Protein AF-A0A1I0CH32-F1 (afdb_monomer)

Nearest PDB structures (foldseek):
  4jps-assembly1_B  TM=6.305E-01  e=4.526E+00  Homo sapiens
  9gcf-assembly1_B  TM=6.981E-01  e=7.316E+00  Bos taurus
  5vlr-assembly2_B  TM=3.885E-01  e=5.754E+00  Homo sapiens
  5uk8-assembly1_B  TM=4.041E-01  e=8.759E+00  Homo sapiens
  4waf-assembly1_B  TM=3.669E-01  e=8.249E+00  Homo sapiens

Sequence (126 aa):
MSSTINLINKDMKKLNDLQKKKKLVIDKAKNLIDRLDNHEKMEIHIDKLKELIKKPGVEQKEELIEQKNILENKVKNVNKKEILTNLNEAKEEKVEINKKVKDYIHKLKVSKKKLGKENLKIMRNF

Structure (mmCIF, N/CA/C/O backbone):
data_AF-A0A1I0CH32-F1
#
_entry.id   AF-A0A1I0CH32-F1
#
loop_
_atom_site.group_PDB
_atom_site.id
_atom_site.type_symbol
_atom_site.label_atom_id
_atom_site.label_alt_id
_atom_site.label_comp_id
_atom_site.label_asym_id
_atom_site.label_entity_id
_atom_site.label_seq_id
_atom_site.pdbx_PDB_ins_code
_atom_site.Cartn_x
_atom_site.Cartn_y
_atom_site.Cartn_z
_atom_site.occupancy
_atom_site.B_iso_or_equiv
_atom_site.auth_seq_id
_atom_site.auth_comp_id
_atom_site.auth_asym_id
_atom_site.auth_atom_id
_atom_site.pdbx_PDB_model_num
ATOM 1 N N . MET A 1 1 ? 25.934 -9.729 -35.692 1.00 52.38 1 MET A N 1
ATOM 2 C CA . MET A 1 1 ? 24.806 -8.981 -35.083 1.00 52.38 1 MET A CA 1
ATOM 3 C C . MET A 1 1 ? 25.359 -7.773 -34.336 1.00 52.38 1 MET A C 1
ATOM 5 O O . MET A 1 1 ? 26.290 -7.942 -33.562 1.00 52.38 1 MET A O 1
ATOM 9 N N . SER A 1 2 ? 24.851 -6.569 -34.623 1.00 64.25 2 SER A N 1
ATOM 10 C CA . SER A 1 2 ? 25.395 -5.287 -34.136 1.00 64.25 2 SER A CA 1
ATOM 11 C C . SER A 1 2 ? 25.378 -5.185 -32.601 1.00 64.25 2 SER A C 1
ATOM 13 O O . SER A 1 2 ? 24.352 -5.469 -31.976 1.00 64.25 2 SER A O 1
ATOM 15 N N . SER A 1 3 ? 26.490 -4.753 -31.988 1.00 78.50 3 SER A N 1
ATOM 16 C CA . SER A 1 3 ? 26.615 -4.565 -30.528 1.00 78.50 3 SER A CA 1
ATOM 17 C C . SER A 1 3 ? 25.529 -3.636 -29.958 1.00 78.50 3 SER A C 1
ATOM 19 O O . SER A 1 3 ? 25.082 -3.821 -28.823 1.00 78.50 3 SER A O 1
ATOM 21 N N . THR A 1 4 ? 25.019 -2.716 -30.783 1.00 79.31 4 THR A N 1
ATOM 22 C CA . THR A 1 4 ? 23.898 -1.817 -30.493 1.00 79.31 4 THR A CA 1
ATOM 23 C C . THR A 1 4 ? 22.594 -2.572 -30.207 1.00 79.31 4 THR A C 1
ATOM 25 O O . THR A 1 4 ? 21.870 -2.210 -29.281 1.00 79.31 4 THR A O 1
ATOM 28 N N . ILE A 1 5 ? 22.294 -3.651 -30.942 1.00 83.62 5 ILE A N 1
ATOM 29 C CA . ILE A 1 5 ? 21.075 -4.459 -30.743 1.00 83.62 5 ILE A CA 1
ATOM 30 C C . ILE A 1 5 ? 21.153 -5.227 -29.418 1.00 83.62 5 ILE A C 1
ATOM 32 O O . ILE A 1 5 ? 20.203 -5.213 -28.634 1.00 83.62 5 ILE A O 1
ATOM 36 N N . ASN A 1 6 ? 22.309 -5.826 -29.118 1.00 85.62 6 ASN A N 1
ATOM 37 C CA . ASN A 1 6 ? 22.532 -6.526 -27.849 1.00 85.62 6 ASN A CA 1
ATOM 38 C C . ASN A 1 6 ? 22.411 -5.576 -26.647 1.00 85.62 6 ASN A C 1
ATOM 40 O O . ASN A 1 6 ? 21.816 -5.932 -25.626 1.00 85.62 6 ASN A O 1
ATOM 44 N N . LEU A 1 7 ? 22.917 -4.345 -26.778 1.00 84.75 7 LEU A N 1
ATOM 45 C CA . LEU A 1 7 ? 22.771 -3.310 -25.757 1.00 84.75 7 LEU A CA 1
ATOM 46 C C . LEU A 1 7 ? 21.303 -2.902 -25.553 1.00 84.75 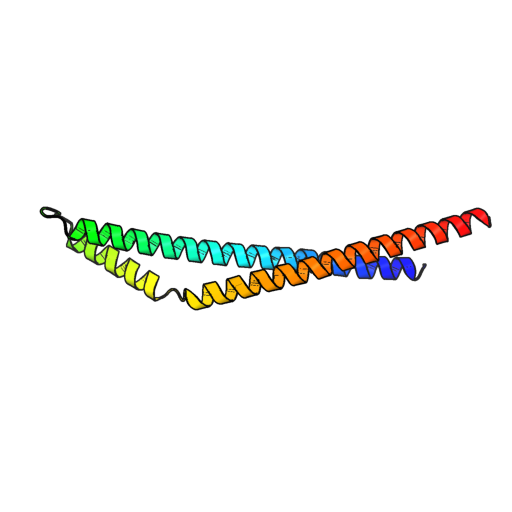7 LEU A C 1
ATOM 48 O O . LEU A 1 7 ? 20.854 -2.815 -24.410 1.00 84.75 7 LEU A O 1
ATOM 52 N N . ILE A 1 8 ? 20.545 -2.708 -26.638 1.00 87.44 8 ILE A N 1
ATOM 53 C CA . ILE A 1 8 ? 19.109 -2.390 -26.579 1.00 87.44 8 ILE A CA 1
ATOM 54 C C . ILE A 1 8 ? 18.332 -3.510 -25.879 1.00 87.44 8 ILE A C 1
ATOM 56 O O . ILE A 1 8 ? 17.536 -3.224 -24.987 1.00 87.44 8 ILE A O 1
ATOM 60 N N . ASN A 1 9 ? 18.593 -4.776 -26.215 1.00 89.19 9 ASN A N 1
ATOM 61 C CA . ASN A 1 9 ? 17.929 -5.922 -25.586 1.00 89.19 9 ASN A CA 1
ATOM 62 C C . ASN A 1 9 ? 18.221 -5.994 -24.078 1.00 89.19 9 ASN A C 1
ATOM 64 O O . ASN A 1 9 ? 17.314 -6.218 -23.272 1.00 89.19 9 ASN A O 1
ATOM 68 N N . LYS A 1 10 ? 19.472 -5.736 -23.675 1.00 90.38 10 LYS A N 1
ATOM 69 C CA . LYS A 1 10 ? 19.866 -5.673 -22.260 1.00 90.38 10 LYS A CA 1
ATOM 70 C C . LYS A 1 10 ? 19.159 -4.536 -21.518 1.00 90.38 10 LYS A C 1
ATOM 72 O O . LYS A 1 10 ? 18.667 -4.746 -20.410 1.00 90.38 10 LYS A O 1
ATOM 77 N N . ASP A 1 11 ? 19.093 -3.348 -22.115 1.00 88.56 11 ASP A N 1
ATOM 78 C CA . ASP A 1 11 ? 18.427 -2.186 -21.519 1.00 88.56 11 ASP A CA 1
ATOM 79 C C . ASP A 1 11 ? 16.894 -2.367 -21.457 1.00 88.56 11 ASP A C 1
ATOM 81 O O . ASP A 1 11 ? 16.277 -1.970 -20.468 1.00 88.56 11 ASP A O 1
ATOM 85 N N . MET A 1 12 ? 16.283 -3.036 -22.443 1.00 91.38 12 MET A N 1
ATOM 86 C CA . MET A 1 12 ? 14.862 -3.419 -22.427 1.00 91.38 12 MET A CA 1
ATOM 87 C C . MET A 1 12 ? 14.542 -4.395 -21.292 1.00 91.38 12 MET A C 1
ATOM 89 O O . MET A 1 12 ? 13.559 -4.200 -20.578 1.00 91.38 12 MET A O 1
ATOM 93 N N . LYS A 1 13 ? 15.388 -5.412 -21.072 1.00 93.69 13 LYS A N 1
ATOM 94 C CA . LYS A 1 13 ? 15.221 -6.340 -19.942 1.00 93.69 13 LYS A CA 1
ATOM 95 C C . LYS A 1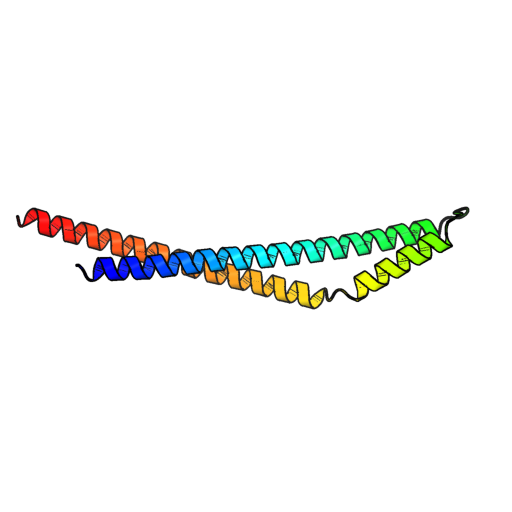 13 ? 15.230 -5.590 -18.607 1.00 93.69 13 LYS A C 1
ATOM 97 O O . LYS A 1 13 ? 14.316 -5.755 -17.806 1.00 93.69 13 LYS A O 1
ATOM 102 N N . LYS A 1 14 ? 16.205 -4.698 -18.409 1.00 92.81 14 LYS A N 1
ATOM 103 C CA . LYS A 1 14 ? 16.293 -3.876 -17.192 1.00 92.81 14 LYS A CA 1
ATOM 104 C C . LYS A 1 14 ? 15.085 -2.959 -17.006 1.00 92.81 14 LYS A C 1
ATOM 106 O O . LYS A 1 14 ? 14.622 -2.792 -15.881 1.00 92.81 14 LYS A O 1
ATOM 111 N N . LEU A 1 15 ? 14.565 -2.372 -18.085 1.00 94.25 15 LEU A N 1
ATOM 112 C CA . LEU A 1 15 ? 13.349 -1.562 -18.024 1.00 94.25 15 LEU A CA 1
ATOM 113 C C . LEU A 1 15 ? 12.144 -2.397 -17.566 1.00 94.25 15 LEU A C 1
ATOM 115 O O . LEU A 1 15 ? 11.404 -1.953 -16.689 1.00 94.25 15 LEU A O 1
ATOM 119 N N . ASN A 1 16 ? 11.980 -3.608 -18.103 1.00 94.62 16 ASN A N 1
ATOM 120 C CA . ASN A 1 16 ? 10.912 -4.519 -17.688 1.00 94.62 16 ASN A CA 1
ATOM 121 C C . ASN A 1 16 ? 11.032 -4.893 -16.202 1.00 94.62 16 ASN A C 1
ATOM 123 O O . ASN A 1 16 ? 10.034 -4.875 -15.481 1.00 94.62 16 ASN A O 1
ATOM 127 N N . ASP A 1 17 ? 12.243 -5.178 -15.722 1.00 95.81 17 ASP A N 1
ATOM 128 C CA . ASP A 1 17 ? 12.486 -5.495 -14.310 1.00 95.81 17 ASP A CA 1
ATOM 129 C C . ASP A 1 17 ? 12.157 -4.298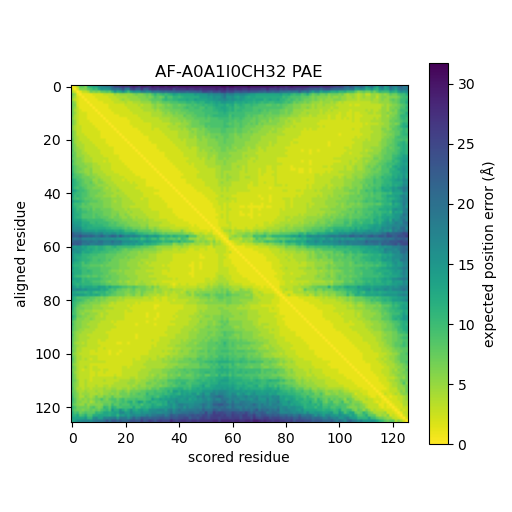 -13.396 1.00 95.81 17 ASP A C 1
ATOM 131 O O . ASP A 1 17 ? 11.483 -4.456 -12.376 1.00 95.81 17 ASP A O 1
ATOM 135 N N . LEU A 1 18 ? 12.533 -3.076 -13.794 1.00 95.81 18 LEU A N 1
ATOM 136 C CA . LEU A 1 18 ? 12.166 -1.847 -13.079 1.00 95.81 18 LEU A CA 1
ATOM 137 C C . LEU A 1 18 ? 10.650 -1.610 -13.057 1.00 95.81 18 LEU A C 1
ATOM 139 O O . LEU A 1 18 ? 10.112 -1.180 -12.037 1.00 95.81 18 LEU A O 1
ATOM 143 N N . GLN A 1 19 ? 9.944 -1.897 -14.153 1.00 94.88 19 GLN A N 1
ATOM 144 C CA . GLN A 1 19 ? 8.484 -1.783 -14.216 1.00 94.88 19 GLN A CA 1
ATOM 145 C C . GLN A 1 19 ? 7.788 -2.804 -13.307 1.00 94.88 19 GLN A C 1
ATOM 147 O O . GLN A 1 19 ? 6.840 -2.444 -12.607 1.00 94.88 19 GLN A O 1
ATOM 152 N N . LYS A 1 20 ? 8.282 -4.048 -13.251 1.00 96.44 20 LYS A N 1
ATOM 153 C CA . LYS A 1 20 ? 7.800 -5.059 -12.295 1.00 96.44 20 LYS A CA 1
ATOM 154 C C . LYS A 1 20 ? 8.029 -4.608 -10.855 1.00 96.44 20 LYS A C 1
ATOM 156 O O . LYS A 1 20 ? 7.102 -4.648 -10.050 1.00 96.44 20 LYS A O 1
ATOM 161 N N . LYS A 1 21 ? 9.229 -4.101 -10.552 1.00 95.81 21 LYS A N 1
ATOM 162 C CA . LYS A 1 21 ? 9.557 -3.563 -9.227 1.00 95.81 21 LYS A CA 1
ATOM 163 C C . LYS A 1 21 ? 8.637 -2.399 -8.851 1.00 95.81 21 LYS A C 1
ATOM 165 O O . LYS A 1 21 ? 8.087 -2.380 -7.757 1.00 95.81 21 LYS A O 1
ATOM 170 N N . LYS A 1 22 ? 8.393 -1.469 -9.781 1.00 94.56 22 LYS A N 1
ATOM 171 C CA . LYS A 1 22 ? 7.453 -0.355 -9.588 1.00 94.56 22 LYS A CA 1
ATOM 172 C C . LYS A 1 22 ? 6.061 -0.848 -9.198 1.00 94.56 22 LYS A C 1
ATOM 174 O O . LYS A 1 22 ? 5.458 -0.286 -8.288 1.00 94.56 22 LYS A O 1
ATOM 179 N N . LYS A 1 23 ? 5.549 -1.867 -9.895 1.00 96.19 23 LYS A N 1
ATOM 180 C CA . LYS A 1 23 ? 4.240 -2.458 -9.596 1.00 96.19 23 LYS A CA 1
ATOM 181 C C . LYS A 1 23 ? 4.209 -3.029 -8.177 1.00 96.19 23 LYS A C 1
ATOM 183 O O . LYS A 1 23 ? 3.321 -2.666 -7.418 1.00 96.19 23 LYS A O 1
ATOM 188 N N . LEU A 1 24 ? 5.222 -3.810 -7.802 1.00 96.62 24 LEU A N 1
ATOM 189 C CA . LEU A 1 24 ? 5.336 -4.395 -6.463 1.00 96.62 24 LEU A CA 1
ATOM 190 C C . LEU A 1 24 ? 5.302 -3.330 -5.354 1.00 96.62 24 LEU A C 1
ATOM 192 O O . LEU A 1 24 ? 4.584 -3.483 -4.372 1.00 96.62 24 LEU A O 1
ATOM 196 N N . VAL A 1 25 ? 6.041 -2.231 -5.527 1.00 96.31 25 VAL A N 1
ATOM 197 C CA . VAL A 1 25 ? 6.074 -1.124 -4.554 1.00 96.31 25 VAL A CA 1
ATOM 198 C C . VAL A 1 25 ? 4.710 -0.441 -4.434 1.00 96.31 25 VAL A C 1
ATOM 200 O O . VAL A 1 25 ? 4.276 -0.113 -3.332 1.00 96.31 25 VAL A O 1
ATOM 203 N N . ILE A 1 26 ? 4.005 -0.251 -5.554 1.00 95.12 26 ILE A N 1
ATOM 204 C CA . ILE A 1 26 ? 2.647 0.310 -5.551 1.00 95.12 26 ILE A CA 1
ATOM 205 C C . ILE A 1 26 ? 1.674 -0.626 -4.829 1.00 95.12 26 ILE A C 1
ATOM 207 O O . ILE A 1 26 ? 0.877 -0.153 -4.023 1.00 95.12 26 ILE A O 1
ATOM 211 N N . ASP A 1 27 ? 1.746 -1.927 -5.096 1.00 96.50 27 ASP A N 1
ATOM 212 C CA . ASP A 1 27 ? 0.870 -2.917 -4.467 1.00 96.50 27 ASP A CA 1
ATOM 213 C C . ASP A 1 27 ? 1.143 -3.010 -2.953 1.00 96.50 27 ASP A C 1
ATOM 215 O O . ASP A 1 27 ? 0.202 -3.012 -2.158 1.00 96.50 27 ASP A O 1
ATOM 219 N N . LYS A 1 28 ? 2.418 -2.953 -2.534 1.00 95.44 28 LYS A N 1
ATOM 220 C CA . LYS A 1 28 ? 2.807 -2.847 -1.116 1.00 95.44 28 LYS A CA 1
ATOM 221 C C . LYS A 1 28 ? 2.223 -1.590 -0.465 1.00 95.44 28 LYS A C 1
ATOM 223 O O . LYS A 1 28 ? 1.645 -1.676 0.613 1.00 95.44 28 LYS A O 1
ATOM 228 N N . ALA A 1 29 ? 2.339 -0.431 -1.117 1.00 95.31 29 ALA A N 1
ATOM 229 C CA . ALA A 1 29 ? 1.807 0.825 -0.590 1.00 95.31 29 ALA A CA 1
ATOM 230 C C . ALA A 1 29 ? 0.278 0.795 -0.437 1.00 95.31 29 ALA A C 1
ATOM 232 O O . ALA A 1 29 ? -0.232 1.262 0.577 1.00 95.31 29 ALA A O 1
ATOM 233 N N . LYS A 1 30 ? -0.448 0.216 -1.403 1.00 95.88 30 LYS A N 1
ATOM 234 C CA . LYS A 1 30 ? -1.907 0.036 -1.314 1.00 95.88 30 LYS A CA 1
ATOM 235 C C . LYS A 1 30 ? -2.297 -0.814 -0.109 1.00 95.88 30 LYS A C 1
ATOM 237 O O . LYS A 1 30 ? -3.112 -0.377 0.687 1.00 95.88 30 LYS A O 1
ATOM 242 N N . ASN A 1 31 ? -1.640 -1.959 0.079 1.00 96.00 31 ASN A N 1
ATOM 243 C CA . ASN A 1 31 ? -1.910 -2.826 1.226 1.00 96.00 31 ASN A CA 1
ATOM 244 C C . ASN A 1 31 ? -1.691 -2.104 2.570 1.00 96.00 31 ASN A C 1
ATOM 246 O O . ASN A 1 31 ? -2.477 -2.266 3.499 1.00 96.00 31 ASN A O 1
ATOM 250 N N . LEU A 1 32 ? -0.639 -1.284 2.675 1.00 95.62 32 LEU A N 1
ATOM 251 C CA . LEU A 1 32 ? -0.377 -0.490 3.879 1.00 95.62 32 LEU A CA 1
ATOM 252 C C . LEU A 1 32 ? -1.468 0.561 4.127 1.00 95.62 32 LEU A C 1
ATOM 254 O O . LEU A 1 32 ? -1.864 0.744 5.274 1.00 95.62 32 LEU A O 1
ATOM 258 N N . ILE A 1 33 ? -1.969 1.213 3.073 1.00 95.06 33 ILE A N 1
ATOM 259 C CA . ILE A 1 33 ? -3.095 2.156 3.162 1.00 95.06 33 ILE A CA 1
ATOM 260 C C . ILE A 1 33 ? -4.358 1.426 3.626 1.00 95.06 33 ILE A C 1
ATOM 262 O O . ILE A 1 33 ? -4.948 1.834 4.618 1.00 95.06 33 ILE A O 1
ATOM 266 N N . ASP A 1 34 ? -4.705 0.292 3.013 1.00 95.50 34 ASP A N 1
ATOM 267 C CA . ASP A 1 34 ? -5.887 -0.489 3.401 1.00 95.50 34 ASP A CA 1
ATOM 268 C C . ASP A 1 34 ? -5.835 -0.907 4.883 1.00 95.50 34 ASP A C 1
ATOM 270 O O . ASP A 1 34 ? -6.844 -0.912 5.591 1.00 95.50 34 ASP A O 1
ATOM 274 N N . ARG A 1 35 ? -4.639 -1.244 5.385 1.00 94.06 35 ARG A N 1
ATOM 275 C CA . ARG A 1 35 ? -4.424 -1.559 6.805 1.00 94.06 35 ARG A CA 1
ATOM 276 C C . ARG A 1 35 ? -4.625 -0.345 7.715 1.00 94.06 35 ARG A C 1
ATOM 278 O O . ARG A 1 35 ? -5.178 -0.524 8.799 1.00 94.06 35 ARG A O 1
ATOM 285 N N . LEU A 1 36 ? -4.190 0.849 7.305 1.00 93.69 36 LEU A N 1
ATOM 286 C CA . LEU A 1 36 ? -4.429 2.092 8.053 1.00 93.69 36 LEU A CA 1
ATOM 287 C C . LEU A 1 36 ? -5.914 2.452 8.068 1.00 93.69 36 LEU A C 1
ATOM 289 O O . LEU A 1 36 ? -6.453 2.723 9.136 1.00 93.69 36 LEU A O 1
ATOM 293 N N . ASP A 1 37 ? -6.586 2.368 6.923 1.00 93.94 37 ASP A N 1
ATOM 294 C CA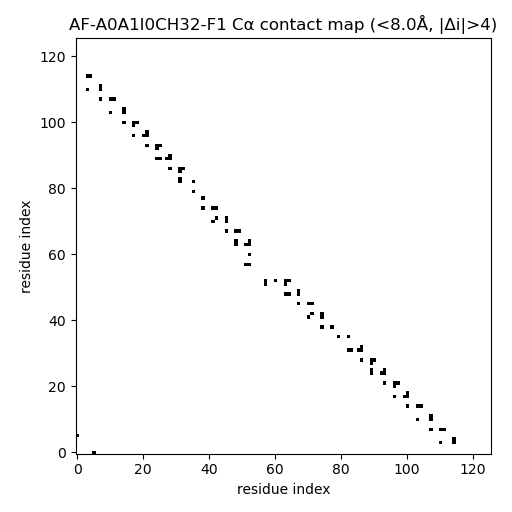 . ASP A 1 37 ? -8.015 2.667 6.809 1.00 93.94 37 ASP A CA 1
ATOM 295 C C . ASP A 1 37 ? -8.850 1.722 7.684 1.00 93.94 37 ASP A C 1
ATOM 297 O O . ASP A 1 37 ? -9.805 2.132 8.344 1.00 93.94 37 ASP A O 1
ATOM 301 N N . ASN A 1 38 ? -8.489 0.436 7.719 1.00 93.25 38 ASN A N 1
ATOM 302 C CA . ASN A 1 38 ? -9.144 -0.533 8.595 1.00 93.25 38 ASN A CA 1
ATOM 303 C C . ASN A 1 38 ? -8.899 -0.229 10.076 1.00 93.25 38 ASN A C 1
ATOM 305 O O . ASN A 1 38 ? -9.815 -0.386 10.881 1.00 93.25 38 ASN A O 1
ATOM 309 N N . HIS A 1 39 ? -7.691 0.213 10.434 1.00 94.19 39 HIS A N 1
ATOM 310 C CA . HIS A 1 39 ? -7.368 0.631 11.799 1.00 94.19 39 HIS A CA 1
ATOM 311 C C . HIS A 1 39 ? -8.221 1.830 12.233 1.00 94.19 39 HIS A C 1
ATOM 313 O O . HIS A 1 39 ? -8.878 1.760 13.268 1.00 94.19 39 HIS A O 1
ATOM 319 N N . GLU A 1 40 ? -8.319 2.862 11.396 1.00 93.56 40 GLU A N 1
ATOM 320 C CA . GLU A 1 40 ? -9.130 4.057 11.664 1.00 93.56 40 GLU A CA 1
ATOM 321 C C . GLU A 1 40 ? -10.629 3.731 11.769 1.00 93.56 40 GLU A C 1
ATOM 323 O O . GLU A 1 40 ? -11.318 4.193 12.680 1.00 93.56 40 GLU A O 1
ATOM 328 N N . LYS A 1 41 ? -11.146 2.850 10.903 1.00 94.75 41 LYS A N 1
ATOM 329 C CA . LYS A 1 41 ? -12.536 2.369 11.001 1.00 94.75 41 LYS A CA 1
ATOM 330 C C . LYS A 1 41 ? -12.814 1.659 12.324 1.00 94.75 41 LYS A C 1
ATOM 332 O O . LYS A 1 41 ? -13.908 1.817 12.867 1.00 94.75 41 LYS A O 1
ATOM 337 N N . MET A 1 42 ? -11.860 0.880 12.839 1.00 94.56 42 MET A N 1
ATOM 338 C CA . MET A 1 42 ? -12.001 0.228 14.144 1.00 94.56 42 MET A CA 1
ATOM 339 C C . MET A 1 42 ? -12.002 1.251 15.284 1.00 94.56 42 MET A C 1
ATOM 341 O O . MET A 1 42 ? -12.837 1.129 16.175 1.00 94.56 42 MET A O 1
ATOM 345 N N . GLU A 1 43 ? -11.140 2.274 15.238 1.00 94.50 43 GLU A N 1
ATOM 346 C CA . GLU A 1 43 ? -11.131 3.373 16.221 1.00 94.50 43 GLU A CA 1
ATOM 347 C C . GLU A 1 43 ? -12.489 4.097 16.257 1.00 94.50 43 GLU A C 1
ATOM 349 O O . GLU A 1 43 ? -13.112 4.201 17.314 1.00 94.50 43 GLU A O 1
ATOM 354 N N . ILE A 1 44 ? -13.023 4.471 15.089 1.00 96.56 44 ILE A N 1
ATOM 355 C CA . ILE A 1 44 ? -14.350 5.099 14.974 1.00 96.56 44 ILE A CA 1
ATOM 356 C C . ILE A 1 44 ? -15.451 4.183 15.527 1.00 96.56 44 ILE A C 1
ATOM 358 O O . ILE A 1 44 ? -16.400 4.646 16.165 1.00 96.56 44 ILE A O 1
ATOM 362 N N . HIS A 1 45 ? -15.365 2.877 15.266 1.00 96.31 45 HIS A N 1
ATOM 363 C CA . HIS A 1 45 ? -16.353 1.921 15.756 1.00 96.31 45 HIS A CA 1
ATOM 364 C C . HIS A 1 45 ? -16.311 1.794 17.285 1.00 96.31 45 HIS A C 1
ATOM 366 O O . HIS A 1 45 ? -17.361 1.784 17.925 1.00 96.31 45 HIS A O 1
ATOM 372 N N . ILE A 1 46 ? -15.115 1.760 17.877 1.00 96.75 46 ILE A N 1
ATOM 373 C CA . ILE A 1 46 ? -14.930 1.765 19.333 1.00 96.75 46 ILE A CA 1
ATOM 374 C C . ILE A 1 46 ? -15.603 2.993 19.953 1.00 96.75 46 ILE A C 1
ATOM 376 O O . ILE A 1 46 ? -16.310 2.863 20.953 1.00 96.75 46 ILE A O 1
ATOM 380 N N . ASP A 1 47 ? -15.432 4.173 19.359 1.00 96.69 47 ASP A N 1
ATOM 381 C CA . ASP A 1 47 ? -16.036 5.396 19.890 1.00 96.69 47 ASP A CA 1
ATOM 382 C C . ASP A 1 47 ? -17.566 5.378 19.794 1.00 96.69 47 ASP A C 1
ATOM 384 O O . ASP A 1 47 ? -18.246 5.741 20.754 1.00 96.69 47 ASP A O 1
ATOM 388 N N . LYS A 1 48 ? -18.129 4.838 18.706 1.00 95.69 48 LYS A N 1
ATOM 389 C CA . LYS A 1 48 ? -19.581 4.610 18.604 1.00 95.69 48 LYS A CA 1
ATOM 390 C C . LYS A 1 48 ? -20.098 3.668 19.694 1.00 95.69 48 LYS A C 1
ATOM 392 O O . LYS A 1 48 ? -21.132 3.956 20.295 1.00 95.69 48 LYS A O 1
ATOM 397 N N . LEU A 1 49 ? -19.386 2.574 19.978 1.00 95.44 49 LEU A N 1
ATOM 398 C CA . LEU A 1 49 ? -19.758 1.644 21.050 1.00 95.44 49 LEU A CA 1
ATOM 399 C C . LEU A 1 49 ? -19.724 2.328 22.424 1.00 95.44 49 LEU A C 1
ATOM 401 O O . LEU A 1 49 ? -20.666 2.172 23.201 1.00 95.44 49 LEU A O 1
ATOM 405 N N . LYS A 1 50 ? -18.697 3.141 22.711 1.00 94.38 50 LYS A N 1
ATOM 406 C CA . LYS A 1 50 ? -18.616 3.922 23.960 1.00 94.38 50 LYS A CA 1
ATOM 407 C C . LYS A 1 50 ? -19.825 4.841 24.137 1.00 94.38 50 LYS A C 1
ATOM 409 O O . LYS A 1 50 ? -20.369 4.913 25.237 1.00 94.38 50 LYS A O 1
ATOM 414 N N . GLU A 1 51 ? -20.259 5.518 23.076 1.00 94.69 51 GLU A N 1
ATOM 415 C CA . GLU A 1 51 ? -21.434 6.394 23.130 1.00 94.69 51 GLU A CA 1
ATOM 416 C C . GLU A 1 51 ? -22.740 5.619 23.340 1.00 94.69 51 GLU A C 1
ATOM 418 O O . GLU A 1 51 ? -23.610 6.076 24.079 1.00 94.69 51 GLU A O 1
ATOM 423 N N . LEU A 1 52 ? -22.880 4.422 22.761 1.00 93.75 52 LEU A N 1
ATOM 424 C CA . LEU A 1 52 ? -24.043 3.561 23.007 1.00 93.75 52 LEU A CA 1
ATOM 425 C C . LEU A 1 52 ? -24.102 3.075 24.460 1.00 93.75 52 LEU A C 1
ATOM 427 O O . LEU A 1 52 ? -25.157 3.156 25.083 1.00 93.75 52 LEU A O 1
ATOM 431 N N . ILE A 1 53 ? -22.974 2.639 25.027 1.00 93.81 53 ILE A N 1
ATOM 432 C CA . ILE A 1 53 ? -22.895 2.126 26.408 1.00 93.81 53 ILE A CA 1
ATOM 433 C C . ILE A 1 53 ? -23.312 3.190 27.440 1.00 93.81 53 ILE A C 1
ATOM 435 O O . ILE A 1 53 ? -23.945 2.869 28.452 1.00 93.81 53 ILE A O 1
ATOM 439 N N . LYS A 1 54 ? -22.995 4.466 27.178 1.00 92.06 54 LYS A N 1
ATOM 440 C CA . LYS A 1 54 ? -23.359 5.599 28.045 1.00 92.06 54 LYS A CA 1
ATOM 441 C C . LYS A 1 54 ? -24.862 5.889 28.073 1.00 92.06 54 LYS A C 1
ATOM 443 O O . LYS A 1 54 ? -25.323 6.532 29.015 1.00 92.06 54 LYS A O 1
ATOM 448 N N . LYS A 1 55 ? -25.640 5.435 27.083 1.00 92.31 55 LYS A N 1
ATOM 449 C CA . LYS A 1 55 ? -27.080 5.718 27.036 1.00 92.31 55 LYS A CA 1
ATOM 450 C C . LYS A 1 55 ? -27.835 4.979 28.155 1.00 92.31 55 LYS A C 1
ATOM 452 O O . LYS A 1 55 ? -27.533 3.815 28.459 1.00 92.31 55 LYS A O 1
ATOM 457 N N . PRO A 1 56 ? -28.819 5.630 28.798 1.00 84.81 56 PRO A N 1
ATOM 458 C CA . PRO A 1 56 ? -29.727 4.957 29.720 1.00 84.81 56 PRO A CA 1
ATOM 459 C C . PRO A 1 56 ? -30.659 4.003 28.953 1.00 84.81 56 PRO A C 1
ATOM 461 O O . PRO A 1 56 ? -30.998 4.265 27.802 1.00 84.81 56 PRO A O 1
ATOM 464 N N . GLY A 1 57 ? -31.059 2.892 29.581 1.00 85.44 57 GLY A N 1
ATOM 465 C CA . GLY A 1 57 ? -32.043 1.952 29.015 1.00 85.44 57 GLY A CA 1
ATOM 466 C C . GLY A 1 57 ? -31.531 0.982 27.942 1.00 85.44 57 GLY A C 1
ATOM 467 O O . GLY A 1 57 ? -32.332 0.297 27.322 1.00 85.44 57 GLY A O 1
ATOM 468 N N . VAL A 1 58 ? -30.218 0.899 27.702 1.00 87.44 58 VAL A N 1
ATOM 469 C CA . VAL A 1 58 ? -29.650 -0.125 26.806 1.00 87.44 58 VAL A CA 1
ATOM 470 C C . VAL A 1 58 ? -29.591 -1.468 27.535 1.00 87.44 58 VAL A C 1
ATOM 472 O O . VAL A 1 58 ? -28.873 -1.593 28.525 1.00 87.44 58 VAL A O 1
ATOM 475 N N . GLU A 1 59 ? -30.323 -2.461 27.034 1.00 84.88 59 GLU A N 1
ATOM 476 C CA . GLU A 1 59 ? -30.423 -3.802 27.634 1.00 84.88 59 GLU A CA 1
ATOM 477 C C . GLU A 1 59 ? -29.179 -4.671 27.363 1.00 84.88 59 GLU A C 1
ATOM 479 O O . GLU A 1 59 ? -28.768 -5.450 28.213 1.00 84.88 59 GLU A O 1
ATOM 484 N N . GLN A 1 60 ? -28.505 -4.481 26.223 1.00 90.12 60 GLN A N 1
ATOM 485 C CA . GLN A 1 60 ? -27.348 -5.287 25.782 1.00 90.12 60 GLN A CA 1
ATOM 486 C C . GLN A 1 60 ? -25.990 -4.669 26.171 1.00 90.12 60 GLN A C 1
ATOM 488 O O . GLN A 1 60 ? -25.016 -4.731 25.420 1.00 90.12 60 GLN A O 1
ATOM 493 N N . LYS A 1 61 ? -25.902 -4.001 27.329 1.00 91.75 61 LYS A N 1
ATOM 494 C CA . LYS A 1 61 ? -24.678 -3.268 27.716 1.00 91.75 61 LYS A CA 1
ATOM 495 C C . LYS A 1 61 ? -23.446 -4.159 27.830 1.00 91.75 61 LYS A C 1
ATOM 497 O O . LYS A 1 61 ? -22.377 -3.744 27.391 1.00 91.75 61 LYS A O 1
ATOM 502 N N . GLU A 1 62 ? -23.588 -5.348 28.404 1.00 91.50 62 GLU A N 1
ATOM 503 C CA . GLU A 1 62 ? -22.471 -6.280 28.589 1.00 91.50 62 GLU A CA 1
ATOM 504 C C . GLU A 1 62 ? -21.895 -6.743 27.245 1.00 91.50 62 GLU A C 1
ATOM 506 O O . GLU A 1 62 ? -20.684 -6.666 27.043 1.00 91.50 62 GLU A O 1
ATOM 511 N N . GLU A 1 63 ? -22.756 -7.086 26.282 1.00 93.75 63 GLU A N 1
ATOM 512 C CA . GLU A 1 63 ? -22.335 -7.483 24.934 1.00 93.75 63 GLU A CA 1
ATOM 513 C C . GLU A 1 63 ? -21.612 -6.338 24.201 1.00 93.75 63 GLU A C 1
ATOM 515 O O . GLU A 1 63 ? -20.553 -6.538 23.603 1.00 93.75 63 GLU A O 1
ATOM 520 N N . LEU A 1 64 ? -22.122 -5.103 24.302 1.00 95.12 64 LEU A N 1
ATOM 521 C CA . LEU A 1 64 ? -21.462 -3.927 23.721 1.00 95.12 64 LEU A CA 1
ATOM 522 C C . LEU A 1 64 ? -20.087 -3.659 24.354 1.00 95.12 64 LEU A C 1
ATOM 524 O O . LEU A 1 64 ? -19.151 -3.263 23.652 1.00 95.12 64 LEU A O 1
ATOM 528 N N . ILE A 1 65 ? -19.944 -3.872 25.668 1.00 94.94 65 ILE A N 1
ATOM 529 C CA . ILE A 1 65 ? -18.661 -3.749 26.376 1.00 94.94 65 ILE A CA 1
ATOM 530 C C . ILE A 1 65 ? -17.678 -4.813 25.879 1.00 94.94 65 ILE A C 1
ATOM 532 O O . ILE A 1 65 ? -16.517 -4.488 25.611 1.00 94.94 65 ILE A O 1
ATOM 536 N N . GLU A 1 66 ? -18.125 -6.056 25.711 1.00 95.62 66 GLU A N 1
ATOM 537 C CA . GLU A 1 66 ? -17.288 -7.143 25.207 1.00 95.62 66 GLU A CA 1
ATOM 538 C C . GLU A 1 66 ? -16.807 -6.872 23.774 1.00 95.62 66 GLU A C 1
ATOM 540 O O . GLU A 1 66 ? -15.601 -6.901 23.510 1.00 95.62 66 GLU A O 1
ATOM 545 N N . GLN A 1 67 ? -17.711 -6.484 22.868 1.00 95.19 67 GLN A N 1
ATOM 546 C CA . GLN A 1 67 ? -17.358 -6.094 21.497 1.00 95.19 67 GLN A CA 1
ATOM 547 C C . GLN A 1 67 ? -16.348 -4.936 21.471 1.00 95.19 67 GLN A C 1
ATOM 549 O O . GLN A 1 67 ? -15.363 -4.975 20.721 1.00 95.19 67 GLN A O 1
ATOM 554 N N . LYS A 1 68 ? -16.545 -3.924 22.328 1.00 96.44 68 LYS A N 1
ATOM 555 C CA . LYS A 1 68 ? -15.622 -2.789 22.463 1.00 96.44 68 LYS A CA 1
ATOM 556 C C . LYS A 1 68 ? -14.236 -3.258 22.905 1.00 96.44 68 LYS A C 1
ATOM 558 O O . LYS A 1 68 ? -13.242 -2.856 22.303 1.00 96.44 68 LYS A O 1
ATOM 563 N N . ASN A 1 69 ? -14.155 -4.123 23.915 1.00 94.88 69 ASN A N 1
ATOM 564 C CA . ASN A 1 69 ? -12.885 -4.643 24.428 1.00 94.88 69 ASN A CA 1
ATOM 565 C C . ASN A 1 69 ? -12.143 -5.490 23.379 1.00 94.88 69 ASN A C 1
ATOM 567 O O . ASN A 1 69 ? -10.926 -5.361 23.228 1.00 94.88 69 ASN A O 1
ATOM 571 N N . ILE A 1 70 ? -12.864 -6.306 22.600 1.00 95.06 70 ILE A N 1
ATOM 572 C CA . ILE A 1 70 ? -12.289 -7.079 21.489 1.00 95.06 70 ILE A CA 1
ATOM 573 C C . ILE A 1 70 ? -11.670 -6.143 20.442 1.00 95.06 70 ILE A C 1
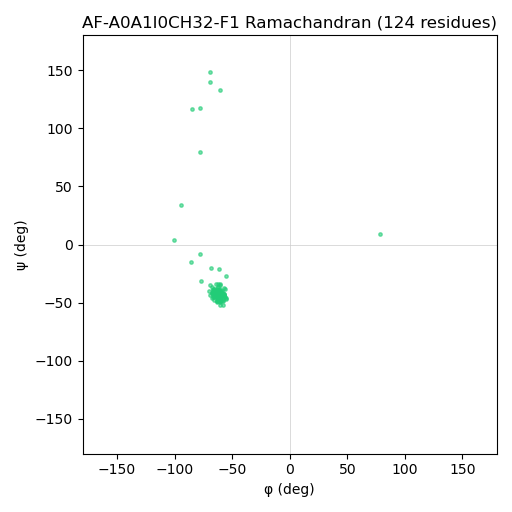ATOM 575 O O . ILE A 1 70 ? -10.544 -6.377 19.990 1.00 95.06 70 ILE A O 1
ATOM 579 N N . LEU A 1 71 ? -12.378 -5.080 20.051 1.00 94.56 71 LEU A N 1
ATOM 580 C CA . LEU A 1 71 ? -11.868 -4.107 19.082 1.00 94.56 71 LEU A CA 1
ATOM 581 C C . LEU A 1 71 ? -10.693 -3.296 19.638 1.00 94.56 71 LEU A C 1
ATOM 583 O O . LEU A 1 71 ? -9.702 -3.129 18.931 1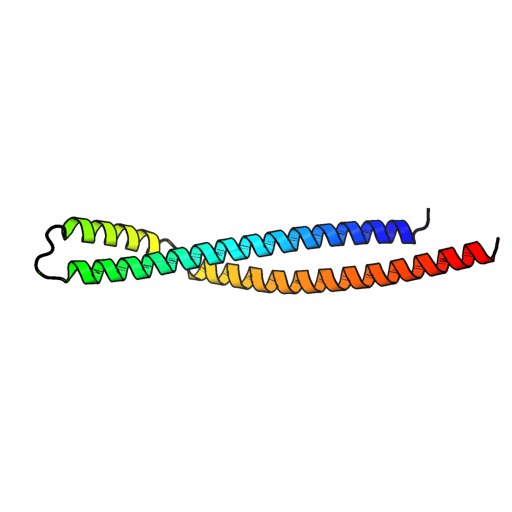.00 94.56 71 LEU A O 1
ATOM 587 N N . GLU A 1 72 ? -10.746 -2.852 20.896 1.00 94.19 72 GLU A N 1
ATOM 588 C CA . GLU A 1 72 ? -9.633 -2.149 21.551 1.00 94.19 72 GLU A CA 1
ATOM 589 C C . GLU A 1 72 ? -8.358 -3.002 21.571 1.00 94.19 72 GLU A C 1
ATOM 591 O O . GLU A 1 72 ? -7.276 -2.497 21.270 1.00 94.19 72 GLU A O 1
ATOM 596 N N . ASN A 1 73 ? -8.475 -4.302 21.853 1.00 94.31 73 ASN A N 1
ATOM 597 C CA . ASN A 1 73 ? -7.341 -5.224 21.801 1.00 94.31 73 ASN A CA 1
ATOM 598 C C . ASN A 1 73 ? -6.785 -5.372 20.377 1.00 94.31 73 ASN A C 1
ATOM 600 O O . ASN A 1 73 ? -5.569 -5.341 20.184 1.00 94.31 73 ASN A O 1
ATOM 604 N N . LYS A 1 74 ? -7.653 -5.474 19.360 1.00 91.44 74 LYS A N 1
ATOM 605 C CA . LYS A 1 74 ? -7.223 -5.513 17.951 1.00 91.44 74 LYS A CA 1
ATOM 606 C C . LYS A 1 74 ? -6.491 -4.232 17.546 1.00 91.44 74 LYS A C 1
ATOM 608 O O . LYS A 1 74 ? -5.423 -4.321 16.951 1.00 91.44 74 LYS A O 1
ATOM 613 N N . VAL A 1 75 ? -7.024 -3.062 17.903 1.00 91.75 75 VAL A N 1
ATOM 614 C CA . VAL A 1 75 ? -6.433 -1.745 17.609 1.00 91.75 75 VAL A CA 1
ATOM 615 C C . VAL A 1 75 ? -5.082 -1.564 18.305 1.00 91.75 75 VAL A C 1
ATOM 617 O O . VAL A 1 75 ? -4.139 -1.109 17.660 1.00 91.75 75 VAL A O 1
ATOM 620 N N . LYS A 1 76 ? -4.952 -1.965 19.579 1.00 89.75 76 LYS A N 1
ATOM 621 C CA . LYS A 1 76 ? -3.685 -1.904 20.336 1.00 89.75 76 LYS A CA 1
ATOM 622 C C . LYS A 1 76 ? -2.582 -2.768 19.729 1.00 89.75 76 LYS A C 1
ATOM 624 O O . LYS A 1 76 ? -1.417 -2.386 19.771 1.00 89.75 76 LYS A O 1
ATOM 629 N N . ASN A 1 77 ? -2.948 -3.908 19.146 1.00 88.00 77 ASN A N 1
ATOM 630 C CA . ASN A 1 77 ? -1.997 -4.819 18.509 1.00 88.00 77 ASN A CA 1
ATOM 631 C C . ASN A 1 77 ? -1.538 -4.344 17.119 1.00 88.00 77 ASN A C 1
ATOM 633 O O . ASN A 1 77 ? -0.623 -4.929 16.539 1.00 88.00 77 ASN A O 1
ATOM 637 N N . VAL A 1 78 ? -2.141 -3.287 16.563 1.00 88.69 78 VAL A N 1
ATOM 638 C CA . VAL A 1 78 ? -1.688 -2.690 15.304 1.00 88.69 78 VAL A CA 1
ATOM 639 C C . VAL A 1 78 ? -0.575 -1.682 15.575 1.00 88.69 78 VAL A C 1
ATOM 641 O O . VAL A 1 78 ? -0.787 -0.620 16.158 1.00 88.69 78 VAL A O 1
ATOM 644 N N . ASN A 1 79 ? 0.619 -1.964 15.056 1.00 90.88 79 ASN A N 1
ATOM 645 C CA . ASN A 1 79 ? 1.738 -1.027 15.093 1.00 90.88 79 ASN A CA 1
ATOM 646 C C . ASN A 1 79 ? 1.590 0.070 14.018 1.00 90.88 79 ASN A C 1
ATOM 648 O O . ASN A 1 79 ? 2.201 0.017 12.948 1.00 90.88 79 ASN A O 1
ATOM 652 N N . LYS A 1 80 ? 0.759 1.083 14.292 1.00 90.00 80 LYS A N 1
ATOM 653 C CA . LYS A 1 80 ? 0.487 2.205 13.368 1.00 90.00 80 LYS A CA 1
ATOM 654 C C . LYS A 1 80 ? 1.762 2.940 12.942 1.00 90.00 80 LYS A C 1
ATOM 656 O O . LYS A 1 80 ? 1.894 3.315 11.778 1.00 90.00 80 LYS A O 1
ATOM 661 N N . LYS A 1 81 ? 2.720 3.107 13.862 1.00 90.62 81 LYS A N 1
ATOM 662 C CA . LYS A 1 81 ? 4.000 3.781 13.593 1.00 90.62 81 LYS A CA 1
ATOM 663 C C . LYS A 1 81 ? 4.806 3.037 12.532 1.00 90.62 81 LYS A C 1
ATOM 665 O O . LYS A 1 81 ? 5.272 3.653 11.582 1.00 90.62 81 LYS A O 1
ATOM 670 N N . GLU A 1 82 ? 4.918 1.720 12.662 1.00 93.06 82 GLU A N 1
ATOM 671 C CA . GLU A 1 82 ? 5.608 0.879 11.682 1.00 93.06 82 GLU A CA 1
ATOM 672 C C . GLU A 1 82 ? 4.929 0.917 10.308 1.00 93.06 82 GLU A C 1
ATOM 674 O O . GLU A 1 82 ? 5.608 1.044 9.291 1.00 93.06 82 GLU A O 1
ATOM 679 N N . ILE A 1 83 ? 3.593 0.870 10.257 1.00 94.12 83 ILE A N 1
ATOM 680 C CA . ILE A 1 83 ? 2.857 0.959 8.987 1.00 94.12 83 ILE A CA 1
ATOM 681 C C . ILE A 1 83 ? 3.131 2.301 8.291 1.00 94.12 83 ILE A C 1
ATOM 683 O O . ILE A 1 83 ? 3.375 2.323 7.084 1.00 94.12 83 ILE A O 1
ATOM 687 N N . LEU A 1 84 ? 3.144 3.409 9.041 1.00 93.56 84 LEU A N 1
ATOM 688 C CA . LEU A 1 84 ? 3.459 4.737 8.508 1.00 93.56 84 LEU A CA 1
ATOM 689 C C . LEU A 1 84 ? 4.906 4.840 8.010 1.00 93.56 84 LEU A C 1
ATOM 691 O O . LEU A 1 84 ? 5.130 5.368 6.920 1.00 93.56 84 LEU A O 1
ATOM 695 N N . THR A 1 85 ? 5.873 4.304 8.760 1.00 95.88 85 THR A N 1
ATOM 696 C CA . THR A 1 85 ? 7.277 4.237 8.325 1.00 95.88 85 THR A CA 1
ATOM 697 C C . THR A 1 85 ? 7.403 3.463 7.014 1.00 95.88 85 THR A C 1
ATOM 699 O O . THR A 1 85 ? 7.895 4.005 6.026 1.00 95.88 85 THR A O 1
ATOM 702 N N . ASN A 1 86 ? 6.846 2.251 6.954 1.00 95.06 86 ASN A N 1
ATOM 703 C CA . ASN A 1 86 ? 6.872 1.406 5.758 1.00 95.06 86 ASN A CA 1
ATOM 704 C C . ASN A 1 86 ? 6.186 2.068 4.550 1.00 95.06 86 ASN A C 1
ATOM 706 O O . ASN A 1 86 ? 6.582 1.856 3.401 1.00 95.06 86 ASN A O 1
ATOM 710 N N . LEU A 1 87 ? 5.136 2.861 4.789 1.00 95.44 87 LEU A N 1
ATOM 711 C CA . LEU A 1 87 ? 4.437 3.596 3.738 1.00 95.44 87 LEU A CA 1
ATOM 712 C C . LEU A 1 87 ? 5.296 4.740 3.186 1.00 95.44 87 LEU A C 1
ATOM 714 O O . LEU A 1 87 ? 5.294 4.971 1.975 1.00 95.44 87 LEU A O 1
ATOM 718 N N . ASN A 1 88 ? 6.028 5.448 4.047 1.00 94.56 88 ASN A N 1
ATOM 719 C CA . ASN A 1 88 ? 6.948 6.504 3.628 1.00 94.56 88 ASN A CA 1
ATOM 720 C C . ASN A 1 88 ? 8.116 5.933 2.818 1.00 94.56 88 ASN A C 1
ATOM 722 O O . ASN A 1 88 ? 8.375 6.421 1.719 1.00 94.56 88 ASN A O 1
ATOM 726 N N . GLU A 1 89 ? 8.717 4.832 3.269 1.00 96.00 89 GLU A N 1
ATOM 727 C CA . GLU A 1 89 ? 9.755 4.120 2.513 1.00 96.00 89 GLU A CA 1
ATOM 728 C C . GLU A 1 89 ? 9.257 3.695 1.122 1.00 96.00 89 GLU A C 1
ATOM 730 O O . GLU A 1 89 ? 9.923 3.922 0.112 1.00 96.00 89 GLU A O 1
ATOM 735 N N . ALA A 1 90 ? 8.039 3.146 1.030 1.00 95.38 90 ALA A N 1
ATOM 736 C CA . ALA A 1 90 ? 7.451 2.765 -0.255 1.00 95.38 90 ALA A CA 1
ATOM 737 C C . ALA A 1 90 ? 7.213 3.978 -1.181 1.00 95.38 90 ALA A C 1
ATOM 739 O O . ALA A 1 90 ? 7.340 3.868 -2.406 1.00 95.38 90 ALA A O 1
ATOM 740 N N . LYS A 1 91 ? 6.877 5.150 -0.625 1.00 93.94 91 LYS A N 1
ATOM 741 C CA . LYS A 1 91 ? 6.741 6.397 -1.398 1.00 93.94 91 LYS A CA 1
ATOM 742 C C . LYS A 1 91 ? 8.092 6.857 -1.943 1.00 93.94 91 LYS A C 1
ATOM 744 O O . LYS A 1 91 ? 8.170 7.186 -3.129 1.00 93.94 91 LYS A O 1
ATOM 749 N N . GLU A 1 92 ? 9.135 6.846 -1.121 1.00 96.06 92 GLU A N 1
ATOM 750 C CA . GLU A 1 92 ? 10.496 7.206 -1.532 1.00 96.06 92 GLU A CA 1
ATOM 751 C C . GLU A 1 92 ? 11.021 6.256 -2.613 1.00 96.06 92 GLU A C 1
ATOM 753 O O . GLU A 1 92 ? 11.469 6.694 -3.678 1.00 96.06 92 GLU A O 1
ATOM 758 N N . GLU A 1 93 ? 10.853 4.948 -2.413 1.00 95.81 93 GLU A N 1
ATOM 759 C CA . GLU A 1 93 ? 11.256 3.931 -3.382 1.00 95.81 93 GLU A CA 1
ATOM 760 C C . GLU A 1 93 ? 10.528 4.109 -4.726 1.00 95.81 93 GLU A C 1
ATOM 762 O O . GLU A 1 93 ? 11.134 4.021 -5.799 1.00 95.81 93 GLU A O 1
ATOM 767 N N . LYS A 1 94 ? 9.228 4.433 -4.703 1.00 94.56 94 LYS A N 1
ATOM 768 C CA . LYS A 1 94 ? 8.454 4.724 -5.919 1.00 94.56 94 LYS A CA 1
ATOM 769 C C . LYS A 1 94 ? 9.024 5.922 -6.683 1.00 94.56 94 LYS A C 1
ATOM 771 O O . LYS A 1 94 ? 9.063 5.886 -7.919 1.00 94.56 94 LYS A O 1
ATOM 776 N N . VAL A 1 95 ? 9.430 6.984 -5.987 1.00 95.44 95 VAL A N 1
ATOM 777 C CA . VAL A 1 95 ? 10.042 8.171 -6.608 1.00 95.44 95 VAL A CA 1
ATOM 778 C C . VAL A 1 95 ? 11.353 7.790 -7.290 1.00 95.44 95 VAL A C 1
ATOM 780 O O . VAL A 1 95 ? 11.549 8.109 -8.467 1.00 95.44 95 VAL A O 1
ATOM 783 N N . GLU A 1 96 ? 12.211 7.040 -6.600 1.00 96.12 96 GLU A N 1
ATOM 784 C CA . GLU A 1 96 ? 13.497 6.612 -7.144 1.00 96.12 96 GLU A CA 1
ATOM 785 C C . GLU A 1 96 ? 13.327 5.696 -8.371 1.00 96.12 96 GLU A C 1
ATOM 787 O O . GLU A 1 96 ? 13.962 5.904 -9.412 1.00 96.12 96 GLU A O 1
ATOM 792 N N . ILE A 1 97 ? 12.416 4.718 -8.304 1.00 95.69 97 ILE A N 1
ATOM 793 C CA . ILE A 1 97 ? 12.123 3.824 -9.432 1.00 95.69 97 ILE A CA 1
ATOM 794 C C . ILE A 1 97 ? 11.576 4.613 -10.627 1.00 95.69 97 ILE A C 1
ATOM 796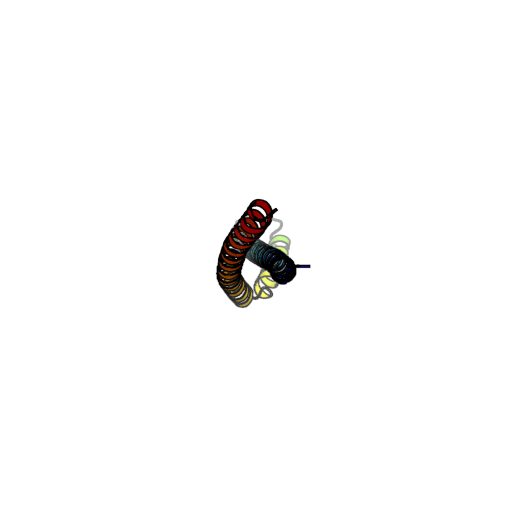 O O . ILE A 1 97 ? 11.976 4.356 -11.763 1.00 95.69 97 ILE A O 1
ATOM 800 N N . ASN A 1 98 ? 10.696 5.595 -10.406 1.00 94.56 98 ASN A N 1
ATOM 801 C CA . ASN A 1 98 ? 10.177 6.435 -11.488 1.00 94.56 98 ASN A CA 1
ATOM 802 C C . ASN A 1 98 ? 11.287 7.207 -12.206 1.00 94.56 98 ASN A C 1
ATOM 804 O O . ASN A 1 98 ? 11.273 7.280 -13.438 1.00 94.56 98 ASN A O 1
ATOM 808 N N . LYS A 1 99 ? 12.258 7.740 -11.455 1.00 96.25 99 LYS A N 1
ATOM 809 C CA . LYS A 1 99 ? 13.438 8.396 -12.026 1.00 96.25 99 LYS A CA 1
ATOM 810 C C . LYS A 1 99 ? 14.230 7.417 -12.898 1.00 96.25 99 LYS A C 1
ATOM 812 O O . LYS A 1 99 ? 14.409 7.675 -14.085 1.00 96.25 99 LYS A O 1
ATOM 817 N N . LYS A 1 100 ? 14.576 6.240 -12.359 1.00 95.12 100 LYS A N 1
ATOM 818 C CA . LYS A 1 100 ? 15.308 5.188 -13.093 1.00 95.12 100 LYS A CA 1
ATOM 819 C C . LYS A 1 100 ? 14.580 4.757 -14.371 1.00 95.12 100 LYS A C 1
ATOM 821 O O . LYS A 1 100 ? 15.201 4.630 -15.423 1.00 95.12 100 LYS A O 1
ATOM 826 N N . VAL A 1 101 ? 13.261 4.564 -14.311 1.00 94.81 101 VAL A N 1
ATOM 827 C CA . VAL A 1 101 ? 12.437 4.216 -15.483 1.00 94.81 101 VAL A CA 1
ATOM 828 C C . VAL A 1 101 ? 12.509 5.308 -16.552 1.00 94.81 101 VAL A C 1
ATOM 830 O O . VAL A 1 101 ? 12.710 4.997 -17.727 1.00 94.81 101 VAL A O 1
ATOM 833 N N . LYS A 1 102 ? 12.380 6.583 -16.164 1.00 94.56 102 LYS A N 1
ATOM 834 C CA . LYS A 1 102 ? 12.465 7.721 -17.091 1.00 94.56 102 LYS A CA 1
ATOM 835 C C . LYS A 1 102 ? 13.828 7.771 -17.788 1.00 94.56 102 LYS A C 1
ATOM 837 O O . LYS A 1 102 ? 13.875 7.925 -19.011 1.00 94.56 102 LYS A O 1
ATOM 842 N N . ASP A 1 103 ? 14.905 7.566 -17.034 1.00 93.56 103 ASP A N 1
ATOM 843 C CA . ASP A 1 103 ? 16.275 7.570 -17.551 1.00 93.56 103 ASP A CA 1
ATOM 844 C C . ASP A 1 103 ? 16.508 6.421 -18.547 1.00 93.56 103 ASP A C 1
ATOM 846 O O . ASP A 1 103 ? 17.020 6.643 -19.648 1.00 93.56 103 ASP A O 1
ATOM 850 N N . TYR A 1 104 ? 16.056 5.201 -18.226 1.00 92.12 104 TYR A N 1
ATOM 851 C CA . TYR A 1 104 ? 16.162 4.051 -19.136 1.00 92.12 104 TYR A CA 1
ATOM 852 C C . TYR A 1 104 ? 15.348 4.238 -20.420 1.00 92.12 104 TYR A C 1
ATOM 854 O O . TYR A 1 104 ? 15.836 3.924 -21.507 1.00 92.12 104 TYR A O 1
ATOM 862 N N . ILE A 1 105 ? 14.138 4.799 -20.329 1.00 93.00 105 ILE A N 1
ATOM 863 C CA . ILE A 1 105 ? 13.328 5.129 -21.511 1.00 93.00 105 ILE A CA 1
ATOM 864 C C . ILE A 1 105 ? 14.062 6.141 -22.397 1.00 93.00 105 ILE A C 1
ATOM 866 O O . ILE A 1 105 ? 14.087 5.986 -23.622 1.00 93.00 105 ILE A O 1
ATOM 870 N N . HIS A 1 106 ? 14.670 7.172 -21.806 1.00 93.69 106 HIS A N 1
ATOM 871 C CA . HIS A 1 106 ? 15.444 8.154 -22.560 1.00 93.69 106 HIS A CA 1
ATOM 872 C C . HIS A 1 106 ? 16.647 7.505 -23.259 1.00 93.69 106 HIS A C 1
ATOM 874 O O . HIS A 1 106 ? 16.820 7.672 -24.469 1.00 93.69 106 HIS A O 1
ATOM 880 N N . LYS A 1 107 ? 17.422 6.695 -22.529 1.00 90.94 107 LYS A N 1
ATOM 881 C CA . LYS A 1 107 ? 18.570 5.953 -23.066 1.00 90.94 107 LYS A CA 1
ATOM 882 C C . LYS A 1 107 ? 18.173 5.076 -24.259 1.00 90.94 107 LYS A C 1
ATOM 884 O O . LYS A 1 107 ? 18.807 5.146 -25.311 1.00 90.94 107 LYS A O 1
ATOM 889 N N . LEU A 1 108 ? 17.081 4.318 -24.138 1.00 90.62 108 LEU A N 1
ATOM 890 C CA . LEU A 1 108 ? 16.559 3.468 -25.213 1.00 90.62 108 LEU A CA 1
ATOM 891 C C . LEU A 1 108 ? 16.145 4.276 -26.451 1.00 90.62 108 LEU A C 1
ATOM 893 O O . LEU A 1 108 ? 16.456 3.875 -27.574 1.00 90.62 108 LEU A O 1
ATOM 897 N N . LYS A 1 109 ? 15.500 5.439 -26.273 1.00 91.00 109 LYS A N 1
ATOM 898 C CA . LYS A 1 109 ? 15.151 6.337 -27.390 1.00 91.00 109 LYS A CA 1
ATOM 899 C C . LYS A 1 109 ? 16.394 6.814 -28.143 1.00 91.00 109 LYS A C 1
ATOM 901 O O . LYS A 1 109 ? 16.383 6.842 -29.374 1.00 91.00 109 LYS A O 1
ATOM 906 N N . VAL A 1 110 ? 17.463 7.170 -27.428 1.00 91.25 110 VAL A N 1
ATOM 907 C CA . VAL A 1 110 ? 18.735 7.590 -28.038 1.00 91.25 110 VAL A CA 1
ATOM 908 C C . VAL A 1 110 ? 19.387 6.433 -28.797 1.00 91.25 110 VAL A C 1
ATOM 910 O O . VAL A 1 110 ? 19.7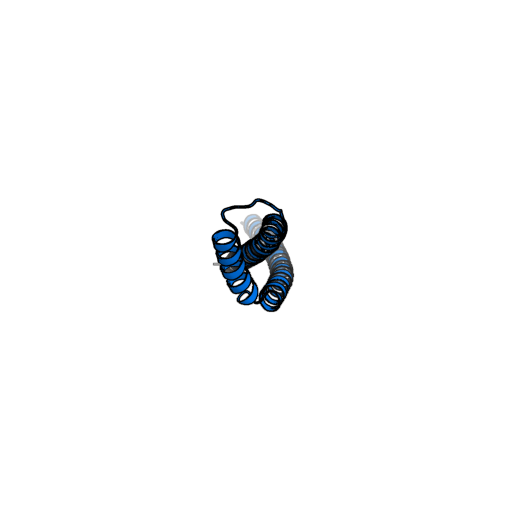47 6.606 -29.962 1.00 91.25 110 VAL A O 1
ATOM 913 N N . SER A 1 111 ? 19.484 5.247 -28.190 1.00 88.19 111 SER A N 1
ATOM 914 C CA . SER A 1 111 ? 20.055 4.057 -28.840 1.00 88.19 111 SER A CA 1
ATOM 915 C C . SER A 1 111 ? 19.284 3.662 -30.103 1.00 88.19 111 SER A C 1
ATOM 917 O O . SER A 1 111 ? 19.894 3.400 -31.138 1.00 88.19 111 SER A O 1
ATOM 919 N N . LYS A 1 112 ? 17.944 3.714 -30.073 1.00 87.62 112 LYS A N 1
ATOM 920 C CA . LYS A 1 112 ? 17.099 3.438 -31.246 1.00 87.62 112 LYS A CA 1
ATOM 921 C C . LYS A 1 112 ? 17.335 4.441 -32.381 1.00 87.62 112 LYS A C 1
ATOM 923 O O . LYS A 1 112 ? 17.418 4.043 -33.540 1.00 87.62 112 LYS A O 1
ATOM 928 N N . LYS A 1 113 ? 17.488 5.735 -32.064 1.00 88.69 113 LYS A N 1
ATOM 929 C CA . LYS A 1 113 ?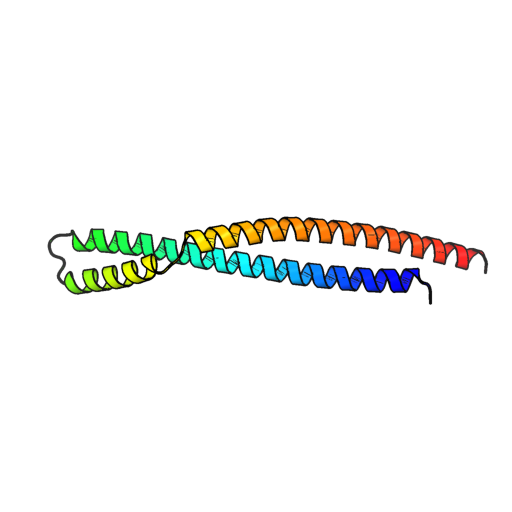 17.830 6.769 -33.061 1.00 88.69 113 LYS A CA 1
ATOM 930 C C . LYS A 1 113 ? 19.195 6.515 -33.708 1.00 88.69 113 LYS A C 1
ATOM 932 O O . LYS A 1 113 ? 19.325 6.712 -34.913 1.00 88.69 113 LYS A O 1
ATOM 937 N N . LYS A 1 114 ? 20.201 6.091 -32.932 1.00 86.75 114 LYS A N 1
ATOM 938 C CA . LYS A 1 114 ? 21.535 5.745 -33.456 1.00 86.75 114 LYS A CA 1
ATOM 939 C C . LYS A 1 114 ? 21.467 4.558 -34.417 1.00 86.75 114 LYS A C 1
ATOM 941 O O . LYS A 1 114 ? 21.932 4.691 -35.543 1.00 86.75 114 LYS A O 1
ATOM 946 N N . LEU A 1 115 ? 20.788 3.480 -34.019 1.00 85.81 115 LEU A N 1
ATOM 947 C CA . LEU A 1 115 ? 20.593 2.295 -34.861 1.00 85.81 115 LEU A CA 1
ATOM 948 C C . LEU A 1 115 ? 19.917 2.643 -36.200 1.00 85.81 115 LEU A C 1
ATOM 950 O O . LEU A 1 115 ? 20.358 2.197 -37.252 1.00 85.81 115 LEU A O 1
ATOM 954 N N . GLY A 1 116 ? 18.885 3.495 -36.179 1.00 85.25 116 GLY A N 1
ATOM 955 C CA . GLY A 1 116 ? 18.231 3.958 -37.407 1.00 85.25 116 GLY A CA 1
ATOM 956 C C . GLY A 1 116 ? 19.179 4.714 -38.347 1.00 85.25 116 GLY A C 1
ATOM 957 O O . GLY A 1 116 ? 19.164 4.479 -39.552 1.00 85.25 116 GLY A O 1
ATOM 958 N N . LYS A 1 117 ? 20.045 5.583 -37.807 1.00 85.69 117 LYS A N 1
ATOM 959 C CA . LYS A 1 117 ? 21.062 6.299 -38.599 1.00 85.69 117 LYS A CA 1
ATOM 960 C C . LYS A 1 117 ? 22.130 5.362 -39.167 1.00 85.69 117 LYS A C 1
ATOM 962 O O . LYS A 1 117 ? 22.553 5.568 -40.298 1.00 85.69 117 LYS A O 1
ATOM 967 N N . GLU A 1 118 ? 22.576 4.371 -38.395 1.00 83.31 118 GLU A N 1
ATOM 968 C CA . GLU A 1 118 ? 23.534 3.353 -38.851 1.00 83.31 118 GLU A CA 1
ATOM 969 C C . GLU A 1 118 ? 22.963 2.554 -40.029 1.00 83.31 118 GLU A C 1
ATOM 971 O O . GLU A 1 118 ? 23.604 2.466 -41.074 1.00 83.31 118 GLU A O 1
ATOM 976 N N . ASN A 1 119 ? 21.721 2.078 -39.910 1.00 80.06 119 ASN A N 1
ATOM 977 C CA . ASN A 1 119 ? 21.054 1.327 -40.975 1.00 80.06 119 ASN A CA 1
ATOM 978 C C . ASN A 1 119 ? 20.864 2.165 -42.251 1.00 80.06 119 ASN A C 1
ATOM 980 O O . ASN A 1 119 ? 21.112 1.676 -43.350 1.00 80.06 119 ASN A O 1
ATOM 984 N N . LEU A 1 120 ? 20.488 3.443 -42.113 1.00 80.19 120 LEU A N 1
ATOM 985 C CA . LEU A 1 120 ? 20.365 4.367 -43.248 1.00 80.19 120 LEU A CA 1
ATOM 986 C C . LEU A 1 120 ? 21.696 4.611 -43.972 1.00 80.19 120 LEU A C 1
ATOM 988 O O . LEU A 1 120 ? 21.700 4.759 -45.189 1.00 80.19 120 LEU A O 1
ATOM 992 N N . LYS A 1 121 ? 22.822 4.673 -43.247 1.00 80.56 121 LYS A N 1
ATOM 993 C CA . LYS A 1 121 ? 24.153 4.809 -43.865 1.00 80.56 121 LYS A CA 1
ATOM 994 C C . LYS A 1 121 ? 24.523 3.569 -44.671 1.00 80.56 121 LYS A C 1
ATOM 996 O O . LYS A 1 121 ? 25.031 3.712 -45.773 1.00 80.56 121 LYS A O 1
ATOM 1001 N N . ILE A 1 122 ? 24.246 2.380 -44.133 1.00 76.50 122 ILE A N 1
ATOM 1002 C CA . ILE A 1 122 ? 24.499 1.115 -44.829 1.00 76.50 122 ILE A CA 1
ATOM 1003 C C . ILE A 1 122 ? 23.696 1.072 -46.134 1.00 76.50 122 ILE A C 1
ATOM 1005 O O . ILE A 1 122 ? 24.288 0.870 -47.182 1.00 76.50 122 ILE A O 1
ATOM 1009 N N . MET A 1 123 ? 22.391 1.366 -46.099 1.00 73.19 123 MET A N 1
ATOM 1010 C CA . MET A 1 123 ? 21.534 1.362 -47.299 1.00 73.19 123 MET A CA 1
ATOM 1011 C C . MET A 1 123 ? 21.933 2.368 -48.388 1.00 73.19 123 MET A C 1
ATOM 1013 O O . MET A 1 123 ? 21.509 2.203 -49.519 1.00 73.19 123 MET A O 1
ATOM 1017 N N . ARG A 1 124 ? 22.683 3.428 -48.063 1.00 69.94 124 ARG A N 1
ATOM 1018 C CA . ARG A 1 124 ? 23.172 4.404 -49.057 1.00 69.94 124 ARG A CA 1
ATOM 1019 C C . ARG A 1 124 ? 24.480 3.986 -49.729 1.00 69.94 124 ARG A C 1
ATOM 1021 O O . ARG A 1 124 ? 24.865 4.609 -50.709 1.00 69.94 124 ARG A O 1
ATOM 1028 N N . ASN A 1 125 ? 25.173 3.004 -49.159 1.00 66.44 125 ASN A N 1
ATOM 1029 C CA . ASN A 1 125 ? 26.460 2.508 -49.643 1.00 66.44 125 ASN A CA 1
ATOM 1030 C C . ASN A 1 125 ? 26.322 1.195 -50.442 1.00 66.44 125 ASN A C 1
ATOM 1032 O O . ASN A 1 125 ? 27.340 0.614 -50.814 1.00 66.44 125 ASN A O 1
ATOM 1036 N N . PHE A 1 126 ? 25.090 0.731 -50.656 1.00 52.75 126 PHE A N 1
ATOM 1037 C CA . PHE A 1 126 ? 24.699 -0.382 -51.522 1.00 52.75 126 PHE A CA 1
ATOM 1038 C C . PHE A 1 126 ? 23.798 0.162 -52.629 1.00 52.75 126 PHE A C 1
ATOM 1040 O O . PHE A 1 126 ? 23.841 -0.413 -53.735 1.00 52.75 126 PHE A O 1
#

pLDDT: mean 90.82, std 7.79, range [52.38, 96.75]

Mean predicted aligned error: 6.53 Å

Secondary structure (DSSP, 8-state):
--HHHHHHHHHHHHHHHHHHHHHHHHHHHHHHHHHHHHHHHHHHHHHHHHHHHHSTT-TTHHHHHHHHHHHHHHHHTS-HHHHHHHHHHHHHHHHHHHHHHHHHHHHHHHHHHHHHHHHHHHHH--

Foldseek 3Di:
DDPLVVVLVVLVVVLVVLVVVLVVLVVLLVVLVVVVVVLVVLVVVLVVLVVVLPDPPDPCNVVSVVVSVVSVVVSVPDPNVVSVVSNVVSVVVNVVSVVVSVVSVVVSVVSVVVVVVVVVVVVVVD

Solvent-accessible surface area (backbone atoms only — not comparable to full-atom values): 6917 Å² total; per-residue (Å²): 131,63,69,68,56,58,49,49,54,53,54,51,52,52,47,52,52,49,51,53,50,46,49,53,38,51,54,53,37,50,55,44,48,55,53,48,54,52,48,52,52,50,53,56,48,42,54,54,41,55,57,55,61,71,44,84,90,58,86,62,45,69,61,49,50,51,55,34,51,55,49,51,54,56,54,69,71,51,63,62,66,58,48,51,51,56,40,50,52,33,53,52,50,48,52,54,47,51,52,54,48,53,52,50,53,51,52,50,54,53,53,51,53,50,52,53,52,54,53,55,53,55,66,73,76,110

Radius of gyration: 27.91 Å; Cα contacts (8 Å, |Δi|>4): 56; chains: 1; bounding box: 59×17×81 Å

Organism: NCBI:txid54121